Protein AF-F4XFY0-F1 (afdb_monomer_lite)

Sequence (70 aa):
MKRYREFMSRGECLLNALLSCIIPVLLILFCWLVWKDIPSPCQGLLILLLVLQLGSCAFHWYRYLAYDKK

Secondary structure (DSSP, 8-state):
-TTHHHH--HHHHHHHHHHHTHHHHHHHHHHHHHGGGS-HHHHHHHHHHHHHHHHHHHHHHHHHHTSS--

pLDDT: mean 87.35, std 11.13, range [50.38, 95.38]

Structure (mmCIF, N/CA/C/O backbone):
data_AF-F4XFY0-F1
#
_entry.id   AF-F4XFY0-F1
#
loop_
_atom_site.group_PDB
_atom_site.id
_atom_site.type_symbol
_atom_site.label_atom_id
_atom_site.label_alt_id
_atom_site.label_comp_id
_atom_site.label_asym_id
_atom_site.label_entity_id
_atom_site.label_seq_id
_atom_site.pdbx_PDB_ins_code
_atom_site.Cartn_x
_atom_site.Cartn_y
_atom_site.Cartn_z
_atom_site.occupancy
_atom_site.B_iso_or_equiv
_atom_site.auth_seq_id
_atom_site.auth_comp_id
_atom_site.auth_asym_id
_atom_site.auth_atom_id
_atom_site.pdbx_PDB_model_num
ATOM 1 N N . MET A 1 1 ? -1.976 6.134 22.110 1.00 55.19 1 MET A N 1
ATOM 2 C CA . MET A 1 1 ? -2.879 6.497 20.989 1.00 55.19 1 MET A CA 1
ATOM 3 C C . MET A 1 1 ? -4.275 6.932 21.477 1.00 55.19 1 MET A C 1
ATOM 5 O O . MET A 1 1 ? -5.269 6.375 21.028 1.00 55.19 1 MET A O 1
ATOM 9 N N . LYS A 1 2 ? -4.393 7.916 22.387 1.00 50.38 2 LYS A N 1
ATOM 10 C CA . LYS A 1 2 ? -5.714 8.306 22.934 1.00 50.38 2 LYS A CA 1
ATOM 11 C C . LYS A 1 2 ? -6.557 9.150 21.964 1.00 50.38 2 LYS A C 1
ATOM 13 O O . LYS A 1 2 ? -7.727 8.854 21.805 1.00 50.38 2 LYS A O 1
ATOM 18 N N . ARG A 1 3 ? -5.946 10.074 21.210 1.00 59.50 3 ARG A N 1
ATOM 19 C CA . ARG A 1 3 ? -6.668 10.913 20.230 1.00 59.50 3 ARG A CA 1
ATOM 20 C C . ARG A 1 3 ? -7.158 10.166 18.986 1.00 59.50 3 ARG A C 1
ATOM 22 O O . ARG A 1 3 ? -8.138 10.564 18.391 1.00 59.50 3 ARG A O 1
ATOM 29 N N . TYR A 1 4 ? -6.513 9.079 18.560 1.00 61.09 4 TYR A N 1
ATOM 30 C CA . TYR A 1 4 ? -6.850 8.471 17.262 1.00 61.09 4 TYR A CA 1
ATOM 31 C C . TYR A 1 4 ? -8.222 7.777 17.229 1.00 61.09 4 TYR A C 1
ATOM 33 O O . TYR A 1 4 ? -8.883 7.806 16.198 1.00 61.09 4 TYR A O 1
ATOM 41 N N . ARG A 1 5 ? -8.668 7.216 18.360 1.00 59.34 5 ARG A N 1
ATOM 42 C CA . ARG A 1 5 ? -10.002 6.601 18.489 1.00 59.34 5 ARG A CA 1
ATOM 43 C C . ARG A 1 5 ? -11.136 7.629 18.536 1.00 59.34 5 ARG A C 1
ATOM 45 O O . ARG A 1 5 ? -12.278 7.263 18.310 1.00 59.34 5 ARG A O 1
ATOM 52 N N . GLU A 1 6 ? -10.827 8.889 18.843 1.00 68.50 6 GLU A N 1
ATOM 53 C CA . GLU A 1 6 ? -11.812 9.979 18.882 1.00 68.50 6 GLU A CA 1
ATOM 54 C C . GLU A 1 6 ? -12.156 10.483 17.474 1.00 68.50 6 GLU A C 1
ATOM 56 O O . GLU A 1 6 ? -13.244 11.004 17.263 1.00 68.50 6 GLU A O 1
ATOM 61 N N . PHE A 1 7 ? -11.245 10.307 16.508 1.00 72.38 7 PHE A N 1
ATOM 62 C CA . PHE A 1 7 ? -11.411 10.796 15.135 1.00 72.38 7 PHE A CA 1
ATOM 63 C C . PHE A 1 7 ? -11.789 9.718 14.122 1.00 72.38 7 PHE A C 1
ATOM 65 O O . PHE A 1 7 ? -12.244 10.067 13.039 1.00 72.38 7 PHE A O 1
ATOM 72 N N . MET A 1 8 ? -11.544 8.437 14.411 1.00 76.31 8 MET A N 1
ATOM 73 C CA . MET A 1 8 ? -11.737 7.384 13.418 1.00 76.31 8 MET A CA 1
ATOM 74 C C . MET A 1 8 ? -12.131 6.065 14.067 1.00 76.31 8 MET A C 1
ATOM 76 O O . MET A 1 8 ? -11.470 5.602 14.996 1.00 76.31 8 MET A O 1
ATOM 80 N N . SER A 1 9 ? -13.199 5.461 13.556 1.00 85.31 9 SER A N 1
ATOM 81 C CA . SER A 1 9 ? -13.721 4.175 14.008 1.00 85.31 9 SER A CA 1
ATOM 82 C C . SER A 1 9 ? -12.789 3.014 13.643 1.00 85.31 9 SER A C 1
ATOM 84 O O . SER A 1 9 ? -11.946 3.096 12.744 1.00 85.31 9 SER A O 1
ATOM 86 N N . ARG A 1 10 ? -12.979 1.867 14.307 1.00 83.06 10 ARG A N 1
ATOM 87 C CA . ARG A 1 10 ? -12.246 0.633 13.984 1.00 83.06 10 ARG A CA 1
ATOM 88 C C . ARG A 1 10 ? -12.473 0.203 12.531 1.00 83.06 10 ARG A C 1
ATOM 90 O O . ARG A 1 10 ? -11.536 -0.261 11.884 1.00 83.06 10 ARG A O 1
ATOM 97 N N . GLY A 1 11 ? -13.700 0.373 12.032 1.00 86.25 11 GLY A N 1
ATOM 98 C CA . GLY A 1 11 ? -14.079 0.049 10.655 1.00 86.25 11 GLY A CA 1
ATOM 99 C C . GLY A 1 11 ? -13.366 0.932 9.634 1.00 86.25 11 GLY A C 1
ATOM 100 O O . GLY A 1 11 ? -12.792 0.416 8.682 1.00 86.25 11 GLY A O 1
ATOM 101 N N . GLU A 1 12 ? -13.303 2.241 9.871 1.00 87.31 12 GLU A N 1
ATOM 102 C CA . GLU A 1 12 ? -12.544 3.163 9.015 1.00 87.31 12 GLU A CA 1
ATOM 103 C C . GLU A 1 12 ? -11.039 2.878 9.065 1.00 87.31 12 GLU A C 1
ATOM 105 O O . GLU A 1 12 ? -10.358 2.955 8.047 1.00 87.31 12 GLU A O 1
ATOM 110 N N . CYS A 1 13 ? -10.508 2.479 10.225 1.00 88.94 13 CYS A N 1
ATOM 111 C CA . CYS A 1 13 ? -9.112 2.070 10.345 1.00 88.94 13 CYS A CA 1
ATOM 112 C C . CYS A 1 13 ? -8.810 0.795 9.535 1.00 88.94 13 CYS A C 1
ATOM 114 O O . CYS A 1 13 ? -7.793 0.745 8.842 1.00 88.94 13 CYS A O 1
ATOM 116 N N . LEU A 1 14 ? -9.713 -0.195 9.564 1.00 91.19 14 LEU A N 1
ATOM 117 C CA . LEU A 1 14 ? -9.626 -1.400 8.734 1.00 91.19 14 LEU A CA 1
ATOM 118 C C . LEU A 1 14 ? -9.716 -1.062 7.245 1.00 91.19 14 LEU A C 1
ATOM 120 O O . LEU A 1 14 ? -8.885 -1.519 6.465 1.00 91.19 14 LEU A O 1
ATOM 124 N N . LEU A 1 15 ? -10.692 -0.240 6.855 1.00 92.56 15 LEU A N 1
ATOM 125 C CA . LEU A 1 15 ? -10.864 0.187 5.470 1.00 92.56 15 LEU A CA 1
ATOM 126 C C . LEU A 1 15 ? -9.602 0.885 4.960 1.00 92.56 15 LEU A C 1
ATOM 128 O O . LEU A 1 15 ? -9.123 0.571 3.878 1.00 92.56 15 LEU A O 1
ATOM 132 N N . ASN A 1 16 ? -9.016 1.772 5.763 1.00 91.12 16 ASN A N 1
ATOM 133 C CA . ASN A 1 16 ? -7.800 2.480 5.386 1.00 91.12 16 ASN A CA 1
ATOM 134 C C . ASN A 1 16 ? -6.592 1.530 5.268 1.00 91.12 16 ASN A C 1
ATOM 136 O O . ASN A 1 16 ? -5.775 1.681 4.364 1.00 91.12 16 ASN A O 1
ATOM 140 N N . ALA A 1 17 ? -6.496 0.510 6.130 1.00 92.25 17 ALA A N 1
ATOM 141 C CA . ALA A 1 17 ? -5.482 -0.537 5.999 1.00 92.25 17 ALA A CA 1
ATOM 142 C C . ALA A 1 17 ? -5.666 -1.366 4.718 1.00 92.25 17 ALA A C 1
ATOM 144 O O . ALA A 1 17 ? -4.692 -1.604 4.007 1.00 92.25 17 ALA A O 1
ATOM 145 N N . LEU A 1 18 ? -6.900 -1.729 4.363 1.00 93.50 18 LEU A N 1
ATOM 146 C CA . LEU A 1 18 ? -7.197 -2.445 3.118 1.00 93.50 18 LEU A CA 1
ATOM 147 C C . LEU A 1 18 ? -6.889 -1.592 1.880 1.00 93.50 18 LEU A C 1
ATOM 149 O O . LEU A 1 18 ? -6.214 -2.057 0.963 1.00 93.50 18 LEU A O 1
ATOM 153 N N . LEU A 1 19 ? -7.325 -0.330 1.872 1.00 93.38 19 LEU A N 1
ATOM 154 C CA . LEU A 1 19 ? -7.056 0.609 0.780 1.00 93.38 19 LEU A CA 1
ATOM 155 C C . LEU A 1 19 ? -5.556 0.869 0.610 1.00 93.38 19 LEU A C 1
ATOM 157 O O . LEU A 1 19 ? -5.081 0.974 -0.522 1.00 93.38 19 LEU A O 1
ATOM 161 N N . SER A 1 20 ? -4.794 0.901 1.710 1.00 93.12 20 SER A N 1
ATOM 162 C CA . SER A 1 20 ? -3.341 1.087 1.649 1.00 93.12 20 SER A CA 1
ATOM 163 C C . SER A 1 20 ? -2.639 0.001 0.824 1.00 93.12 20 SER A C 1
ATOM 165 O O . SER A 1 20 ? -1.633 0.294 0.179 1.00 93.12 20 SER A O 1
ATOM 167 N N . CYS A 1 21 ? -3.212 -1.209 0.746 1.00 93.69 21 CYS A N 1
ATOM 168 C CA . CYS A 1 21 ? -2.666 -2.337 -0.010 1.00 93.69 21 CYS A CA 1
ATOM 169 C C . CYS A 1 21 ? -2.893 -2.255 -1.529 1.00 93.69 21 CYS A C 1
ATOM 171 O O . CYS A 1 21 ? -2.218 -2.967 -2.269 1.00 93.69 21 CYS A O 1
ATOM 173 N N . ILE A 1 22 ? -3.784 -1.391 -2.024 1.00 93.88 22 ILE A N 1
ATOM 174 C CA . ILE A 1 22 ? -4.088 -1.313 -3.464 1.00 93.88 22 ILE A CA 1
ATOM 175 C C . ILE A 1 22 ? -2.870 -0.819 -4.253 1.00 93.88 22 ILE A C 1
ATOM 177 O O . ILE A 1 22 ? -2.460 -1.439 -5.231 1.00 93.88 22 ILE A O 1
ATOM 181 N N . ILE A 1 23 ? -2.258 0.277 -3.802 1.00 90.12 23 ILE A N 1
ATOM 182 C CA . ILE A 1 23 ? -1.104 0.897 -4.466 1.00 90.12 23 ILE A CA 1
ATOM 183 C C . ILE A 1 23 ? 0.096 -0.061 -4.585 1.00 90.12 23 ILE A C 1
ATOM 185 O O . ILE A 1 23 ? 0.601 -0.212 -5.697 1.00 90.12 23 ILE A O 1
ATOM 189 N N . PRO A 1 24 ? 0.573 -0.736 -3.517 1.00 92.00 24 PRO A N 1
ATOM 190 C CA . PRO A 1 24 ? 1.701 -1.654 -3.650 1.00 92.00 24 PRO A CA 1
ATOM 191 C C . PRO A 1 24 ? 1.364 -2.863 -4.523 1.00 92.00 24 PRO A C 1
ATOM 193 O O . PRO A 1 24 ? 2.236 -3.317 -5.253 1.00 92.00 24 PRO A O 1
ATOM 196 N N . VAL A 1 25 ? 0.119 -3.357 -4.522 1.00 94.75 25 VAL A N 1
ATOM 197 C CA . VAL A 1 25 ? -0.298 -4.434 -5.437 1.00 94.75 25 VAL A CA 1
ATOM 198 C C . VAL A 1 25 ? -0.202 -3.978 -6.893 1.00 94.75 25 VAL A C 1
ATOM 200 O O . VAL A 1 25 ? 0.400 -4.676 -7.707 1.00 94.75 25 VAL A O 1
ATOM 203 N N . LEU A 1 26 ? -0.725 -2.793 -7.220 1.00 93.31 26 LEU A N 1
ATOM 204 C CA . LEU A 1 26 ? -0.611 -2.226 -8.567 1.00 93.31 26 LEU A CA 1
ATOM 205 C C . LEU A 1 26 ? 0.852 -2.000 -8.968 1.00 93.31 26 LEU A C 1
ATOM 207 O O . LEU A 1 26 ? 1.225 -2.296 -10.100 1.00 93.31 26 LEU A O 1
ATOM 211 N N . LEU A 1 27 ? 1.690 -1.530 -8.041 1.00 91.81 27 LEU A N 1
ATOM 212 C CA . LEU A 1 27 ? 3.116 -1.321 -8.285 1.00 91.81 27 LEU A CA 1
ATOM 213 C C . LEU A 1 27 ? 3.857 -2.644 -8.528 1.00 91.81 27 LEU A C 1
ATOM 215 O O . LEU A 1 27 ? 4.680 -2.718 -9.434 1.00 91.81 27 LEU A O 1
ATOM 219 N N . ILE A 1 28 ? 3.545 -3.702 -7.772 1.00 93.50 28 ILE A N 1
ATOM 220 C CA . ILE A 1 28 ? 4.106 -5.045 -7.984 1.00 93.50 28 ILE A CA 1
ATOM 221 C C . ILE A 1 28 ? 3.688 -5.592 -9.350 1.00 93.50 28 ILE A C 1
ATOM 223 O O . ILE A 1 28 ? 4.534 -6.112 -10.073 1.00 93.50 28 ILE A O 1
ATOM 227 N N . LEU A 1 29 ? 2.411 -5.452 -9.721 1.00 95.00 29 LEU A N 1
ATOM 228 C CA . LEU A 1 29 ? 1.911 -5.875 -11.032 1.00 95.00 29 LEU A CA 1
ATOM 229 C C . LEU A 1 29 ? 2.596 -5.108 -12.166 1.00 95.00 29 LEU A C 1
ATOM 231 O O . LEU A 1 29 ? 3.029 -5.718 -13.139 1.00 95.00 29 LEU A O 1
ATOM 235 N N . PHE A 1 30 ? 2.752 -3.790 -12.023 1.00 91.44 30 PHE A N 1
ATOM 236 C CA . PHE A 1 30 ? 3.497 -2.973 -12.977 1.00 91.44 30 PHE A CA 1
ATOM 237 C C . PHE A 1 30 ? 4.942 -3.462 -13.109 1.00 91.44 30 PHE A C 1
ATOM 239 O O . PHE A 1 30 ? 5.382 -3.773 -14.214 1.00 91.44 30 PHE A O 1
ATOM 246 N N . CYS A 1 31 ? 5.654 -3.614 -11.988 1.00 91.62 31 CYS A N 1
ATOM 247 C CA . CYS A 1 31 ? 7.014 -4.141 -11.987 1.00 91.62 31 CYS A CA 1
ATOM 248 C C . CYS A 1 31 ? 7.077 -5.511 -12.669 1.00 91.62 31 CYS A C 1
ATOM 250 O O . CYS A 1 31 ? 7.940 -5.700 -13.512 1.00 91.62 31 CYS A O 1
ATOM 252 N N . TRP A 1 32 ? 6.151 -6.434 -12.391 1.00 92.94 32 TRP A N 1
ATOM 253 C CA . TRP A 1 32 ? 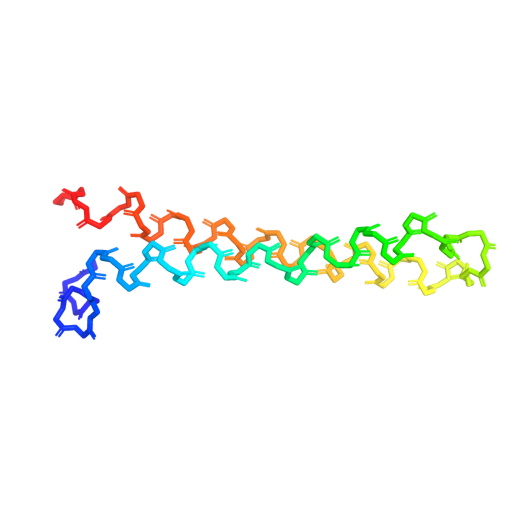6.108 -7.747 -13.045 1.00 92.94 32 TRP A CA 1
ATOM 254 C C . TRP A 1 32 ? 6.017 -7.628 -14.571 1.00 92.94 32 TRP A C 1
ATOM 256 O O . TRP A 1 32 ? 6.737 -8.326 -15.285 1.00 92.94 32 TRP A O 1
ATOM 266 N N . LEU A 1 33 ? 5.135 -6.761 -15.075 1.00 95.06 33 LEU A N 1
ATOM 267 C CA . LEU A 1 33 ? 4.839 -6.657 -16.505 1.00 95.06 33 LEU A CA 1
ATOM 268 C C . LEU A 1 33 ? 5.967 -6.015 -17.315 1.00 95.06 33 LEU A C 1
ATOM 270 O O . LEU A 1 33 ? 6.194 -6.430 -18.446 1.00 95.06 33 LEU A O 1
ATOM 274 N N . VAL A 1 34 ? 6.661 -5.024 -16.753 1.00 93.75 34 VAL A N 1
ATOM 275 C CA . VAL A 1 34 ? 7.614 -4.196 -17.513 1.00 93.75 34 VAL A CA 1
ATOM 276 C C . VAL A 1 34 ? 9.047 -4.226 -16.977 1.00 93.75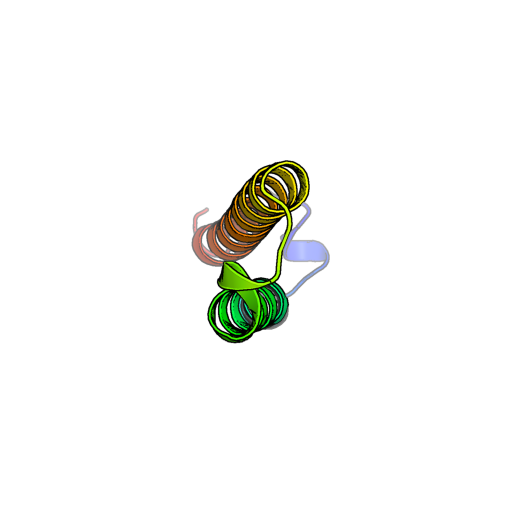 34 VAL A C 1
ATOM 278 O O . VAL A 1 34 ? 9.891 -3.513 -17.502 1.00 93.75 34 VAL A O 1
ATOM 281 N N . TRP A 1 35 ? 9.380 -5.058 -15.975 1.00 92.81 35 TRP A N 1
ATOM 282 C CA . TRP A 1 35 ? 10.700 -5.054 -15.307 1.00 92.81 35 TRP A CA 1
ATOM 283 C C . TRP A 1 35 ? 11.899 -5.007 -16.263 1.00 92.81 35 TRP A C 1
ATOM 285 O O . TRP A 1 35 ? 12.861 -4.274 -16.026 1.00 92.81 35 TRP A O 1
ATOM 295 N N . LYS A 1 36 ? 11.837 -5.806 -17.337 1.00 92.31 36 LYS A N 1
ATOM 296 C CA . LYS A 1 36 ? 12.917 -5.964 -18.321 1.00 92.31 36 LYS A CA 1
ATOM 297 C C . LYS A 1 36 ? 13.151 -4.709 -19.161 1.00 92.31 36 LYS A C 1
ATOM 299 O O . LYS A 1 36 ? 14.270 -4.509 -19.619 1.00 92.31 36 LYS A O 1
ATOM 304 N N . ASP A 1 37 ? 12.129 -3.875 -19.315 1.00 93.62 37 ASP A N 1
ATOM 305 C CA . ASP A 1 37 ? 12.169 -2.648 -20.112 1.00 93.62 37 ASP A CA 1
ATOM 306 C C . ASP A 1 37 ? 12.572 -1.425 -19.270 1.00 93.62 37 ASP A C 1
ATOM 308 O O . ASP A 1 37 ? 12.786 -0.334 -19.799 1.00 93.62 37 ASP A O 1
ATOM 312 N N . ILE A 1 38 ? 12.691 -1.590 -17.947 1.00 89.44 38 ILE A N 1
ATOM 313 C CA . ILE A 1 38 ? 13.022 -0.505 -17.024 1.00 89.44 38 ILE A CA 1
ATOM 314 C C . ILE A 1 38 ? 14.547 -0.377 -16.893 1.00 89.44 38 ILE A C 1
ATOM 316 O O . ILE A 1 38 ? 15.210 -1.343 -16.507 1.00 89.44 38 ILE A O 1
ATOM 320 N N . P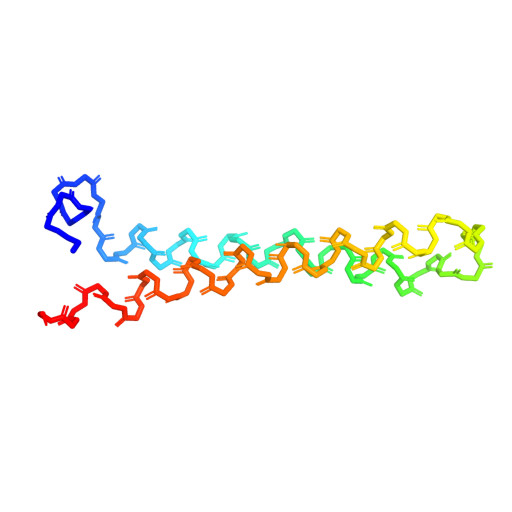RO A 1 39 ? 15.125 0.820 -17.118 1.00 94.31 39 PRO A N 1
ATOM 321 C CA . PRO A 1 39 ? 16.544 1.068 -16.882 1.00 94.31 39 PRO A CA 1
ATOM 322 C C . PRO A 1 39 ? 16.955 0.753 -15.437 1.00 94.31 39 PRO A C 1
ATOM 324 O O . PRO A 1 39 ? 16.236 1.082 -14.494 1.00 94.31 39 PRO A O 1
ATOM 327 N N . SER A 1 40 ? 18.151 0.190 -15.238 1.00 91.06 40 SER A N 1
ATOM 328 C CA . SER A 1 40 ? 18.651 -0.201 -13.905 1.00 91.06 40 SER A CA 1
ATOM 329 C C . SER A 1 40 ? 18.570 0.908 -12.829 1.00 91.06 40 SER A C 1
ATOM 331 O O . SER A 1 40 ? 18.121 0.611 -11.719 1.00 91.06 40 SER A O 1
ATOM 333 N N . PRO A 1 41 ? 18.874 2.195 -13.114 1.00 89.25 41 PRO A N 1
ATOM 334 C CA . PRO A 1 41 ? 18.691 3.264 -12.125 1.00 89.25 41 PRO A CA 1
ATOM 335 C C . PRO A 1 41 ? 17.226 3.437 -11.686 1.00 89.25 41 PRO A C 1
ATOM 337 O O . PRO A 1 41 ? 16.941 3.692 -10.516 1.00 89.25 41 PRO A O 1
ATOM 340 N N . CYS A 1 42 ? 16.283 3.252 -12.612 1.00 92.00 42 CYS A N 1
ATOM 341 C CA . CYS A 1 42 ? 14.849 3.333 -12.347 1.00 92.00 42 CYS A CA 1
ATOM 342 C C . CYS A 1 42 ? 14.340 2.113 -11.564 1.00 92.00 42 CYS A C 1
ATOM 344 O O . CYS A 1 42 ? 13.451 2.259 -10.729 1.00 92.00 42 CYS A O 1
ATOM 346 N N . GLN A 1 43 ? 14.930 0.929 -11.767 1.00 92.31 43 GLN A N 1
ATOM 347 C CA . GLN A 1 43 ? 14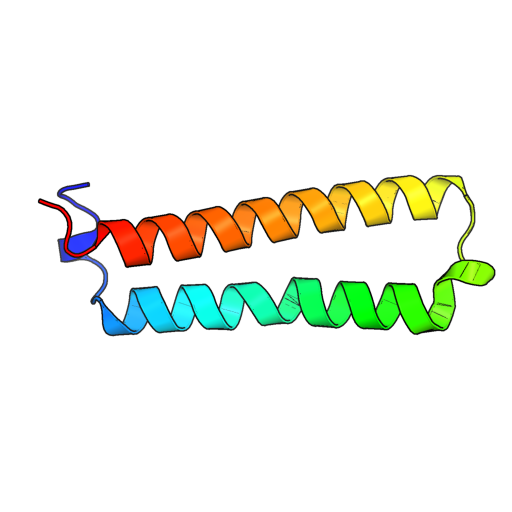.620 -0.271 -10.979 1.00 92.31 43 GLN A CA 1
ATOM 348 C C . GLN A 1 43 ? 14.936 -0.065 -9.491 1.00 92.31 43 GLN A C 1
ATOM 350 O O . GLN A 1 43 ? 14.118 -0.400 -8.636 1.00 92.31 43 GLN A O 1
ATOM 355 N N . GLY A 1 44 ? 16.087 0.544 -9.174 1.00 92.25 44 GLY A N 1
ATOM 356 C CA . GLY A 1 44 ? 16.455 0.873 -7.792 1.00 92.25 44 GLY A CA 1
ATOM 357 C C . GLY A 1 44 ? 15.456 1.825 -7.126 1.00 92.25 44 GLY A C 1
ATOM 358 O O . GLY A 1 44 ? 15.022 1.584 -5.998 1.00 92.25 44 GLY A O 1
ATOM 359 N N . LEU A 1 45 ? 15.024 2.863 -7.851 1.00 92.62 45 LEU A N 1
ATOM 360 C CA . LEU A 1 45 ? 13.993 3.793 -7.381 1.00 92.62 45 LEU A CA 1
ATOM 361 C C . LEU A 1 45 ? 12.654 3.081 -7.127 1.00 92.62 45 LEU A C 1
ATOM 363 O O . LEU A 1 45 ? 12.016 3.320 -6.105 1.00 92.62 45 LEU A O 1
ATOM 367 N N . LEU A 1 46 ? 12.236 2.182 -8.023 1.00 93.00 46 LEU A N 1
ATOM 368 C CA . LEU A 1 46 ? 10.992 1.422 -7.870 1.00 93.00 46 LEU A CA 1
ATOM 369 C C . LEU A 1 46 ? 11.019 0.490 -6.662 1.00 93.00 46 LEU A C 1
ATOM 371 O O . LEU A 1 46 ? 10.025 0.405 -5.943 1.00 93.00 46 LEU A O 1
ATOM 375 N N . ILE A 1 47 ? 12.151 -0.168 -6.400 1.00 92.44 47 ILE A N 1
ATOM 376 C CA . ILE A 1 47 ? 12.326 -0.988 -5.195 1.00 92.44 47 ILE A CA 1
ATOM 377 C C . ILE A 1 47 ? 12.191 -0.117 -3.942 1.00 92.44 47 ILE A C 1
ATOM 379 O O . ILE 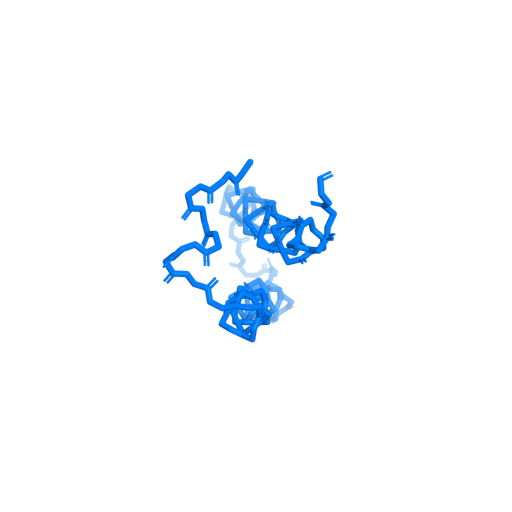A 1 47 ? 11.467 -0.486 -3.019 1.00 92.44 47 ILE A O 1
ATOM 383 N N . LEU A 1 48 ? 12.836 1.055 -3.913 1.00 93.94 48 LEU A N 1
ATOM 384 C CA . LEU A 1 48 ? 12.732 1.979 -2.783 1.00 93.94 48 LEU A CA 1
ATOM 385 C C . LEU A 1 48 ? 11.282 2.435 -2.554 1.00 93.94 48 LEU A C 1
ATOM 387 O O . LEU A 1 48 ? 10.800 2.405 -1.421 1.00 93.94 48 LEU A O 1
ATOM 391 N N . LEU A 1 49 ? 10.572 2.804 -3.624 1.00 93.62 49 LEU A N 1
ATOM 392 C CA . LEU A 1 49 ? 9.155 3.172 -3.561 1.00 93.62 49 LEU A CA 1
ATOM 393 C C . LEU A 1 49 ? 8.294 2.018 -3.043 1.00 93.62 49 LEU A C 1
ATOM 395 O O . LEU A 1 49 ? 7.428 2.233 -2.196 1.00 93.62 49 LEU A O 1
ATOM 399 N N . LEU A 1 50 ? 8.560 0.789 -3.491 1.00 93.81 50 LEU A N 1
ATOM 400 C CA . LEU A 1 50 ? 7.850 -0.394 -3.021 1.00 93.81 50 LEU A CA 1
ATOM 401 C C . LEU A 1 50 ? 8.072 -0.622 -1.520 1.00 93.81 50 LEU A C 1
ATOM 403 O O . LEU A 1 50 ? 7.108 -0.848 -0.791 1.00 93.81 50 LEU A O 1
ATOM 407 N N . VAL A 1 51 ? 9.311 -0.502 -1.035 1.00 95.38 51 VAL A N 1
ATOM 408 C CA . VAL A 1 51 ? 9.637 -0.625 0.396 1.00 95.38 51 VAL A CA 1
ATOM 409 C C . VAL A 1 51 ? 8.912 0.439 1.223 1.00 95.38 51 VAL A C 1
ATOM 411 O O . VAL A 1 51 ? 8.308 0.109 2.245 1.00 95.38 51 VAL A O 1
ATOM 414 N N . LEU A 1 52 ? 8.914 1.699 0.777 1.00 95.12 52 LEU A N 1
ATOM 415 C CA . LEU A 1 52 ? 8.198 2.784 1.457 1.00 95.12 52 LEU A CA 1
ATOM 416 C C . LEU A 1 52 ? 6.686 2.525 1.503 1.00 95.12 52 LEU A C 1
ATOM 418 O O . LEU A 1 52 ? 6.053 2.716 2.544 1.00 95.12 52 LEU A O 1
ATOM 422 N N . GLN A 1 53 ? 6.109 2.032 0.406 1.00 94.38 53 GLN A N 1
ATOM 423 C CA . GLN A 1 53 ? 4.684 1.723 0.328 1.00 94.38 53 GLN A CA 1
ATOM 424 C C . GLN A 1 53 ? 4.298 0.546 1.236 1.00 94.38 53 GLN A C 1
ATOM 426 O O . GLN A 1 53 ? 3.273 0.601 1.920 1.00 94.38 53 GLN A O 1
ATOM 431 N N . LEU A 1 54 ? 5.133 -0.496 1.295 1.00 93.69 54 LEU A N 1
ATOM 432 C CA . LEU A 1 54 ? 4.958 -1.621 2.216 1.00 93.69 54 LEU A CA 1
ATOM 433 C C . LEU A 1 54 ? 5.083 -1.174 3.678 1.00 93.69 54 LEU A C 1
ATOM 435 O O . LEU A 1 54 ? 4.277 -1.590 4.509 1.00 93.69 54 LEU A O 1
ATOM 439 N N . GLY A 1 55 ? 6.029 -0.282 3.987 1.00 93.94 55 GLY A N 1
ATOM 440 C CA . GLY A 1 55 ? 6.159 0.333 5.310 1.00 93.94 55 GLY A CA 1
ATOM 441 C C . GLY A 1 55 ? 4.918 1.138 5.707 1.00 93.94 55 GLY A C 1
ATOM 442 O O . GLY A 1 55 ? 4.423 1.005 6.827 1.00 93.94 55 GLY A O 1
ATOM 443 N N . SER A 1 56 ? 4.356 1.907 4.770 1.00 93.06 56 SER A N 1
ATOM 444 C CA . SER A 1 56 ? 3.087 2.617 4.967 1.00 93.06 56 SER A CA 1
ATOM 445 C C . SER A 1 56 ? 1.933 1.646 5.248 1.00 93.06 56 SER A C 1
ATOM 447 O O . SER A 1 56 ? 1.215 1.805 6.237 1.00 93.06 56 SER A O 1
ATOM 449 N N . CYS A 1 57 ? 1.802 0.572 4.461 1.00 94.31 57 CYS A N 1
ATOM 450 C CA . CYS A 1 57 ? 0.800 -0.472 4.707 1.00 94.31 57 CYS A CA 1
ATOM 451 C C . CYS A 1 57 ? 0.953 -1.088 6.095 1.00 94.31 57 CYS A C 1
ATOM 453 O O . CYS A 1 57 ? -0.017 -1.181 6.847 1.00 94.31 57 CYS A O 1
ATOM 455 N N . ALA A 1 58 ? 2.177 -1.477 6.458 1.00 93.88 58 ALA A N 1
ATOM 456 C CA . ALA A 1 58 ? 2.476 -2.045 7.764 1.00 93.88 58 ALA A CA 1
ATOM 457 C C . ALA A 1 58 ? 2.081 -1.085 8.895 1.00 93.88 58 ALA A C 1
ATOM 459 O O . ALA A 1 58 ? 1.524 -1.519 9.902 1.00 93.88 58 ALA A O 1
ATOM 460 N N . PHE A 1 59 ? 2.285 0.222 8.713 1.00 92.81 59 PHE A N 1
ATOM 461 C CA . PHE A 1 59 ? 1.844 1.233 9.667 1.00 92.81 59 PHE A CA 1
ATOM 462 C C . PHE A 1 59 ? 0.314 1.308 9.788 1.00 92.81 59 PHE A C 1
ATOM 464 O O . PHE A 1 59 ? -0.207 1.344 10.905 1.00 92.81 59 PHE A O 1
ATOM 471 N N . HIS A 1 60 ? -0.432 1.281 8.679 1.00 92.25 60 HIS A N 1
ATOM 472 C CA . HIS A 1 60 ? -1.900 1.244 8.724 1.00 92.25 60 HIS A CA 1
ATOM 473 C C . HIS A 1 60 ? -2.429 -0.022 9.415 1.00 92.25 60 HIS A C 1
ATOM 475 O O . HIS A 1 60 ? -3.30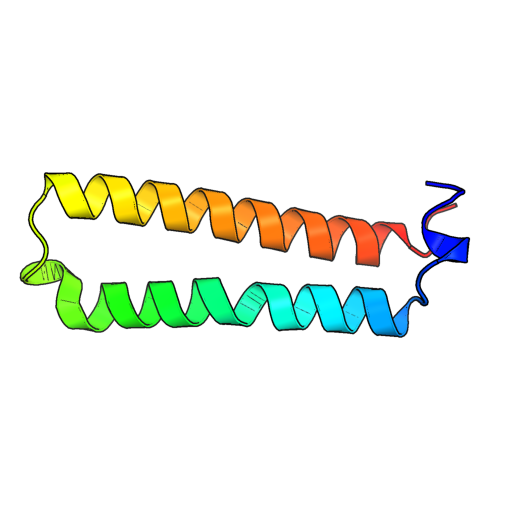6 0.066 10.279 1.00 92.25 60 HIS A O 1
ATOM 481 N N . TRP A 1 61 ? -1.843 -1.181 9.114 1.00 92.19 61 TRP A N 1
ATOM 482 C CA . TRP A 1 61 ? -2.167 -2.442 9.782 1.00 92.19 61 TRP A CA 1
ATOM 483 C C . TRP A 1 61 ? -1.815 -2.425 11.268 1.00 92.19 61 TRP A C 1
ATOM 485 O O . TRP A 1 61 ? -2.621 -2.852 12.091 1.00 92.19 61 TRP A O 1
ATOM 495 N N . TYR A 1 62 ? -0.659 -1.873 11.638 1.00 91.06 62 TYR A N 1
ATOM 496 C CA . TYR A 1 62 ? -0.270 -1.697 13.035 1.00 91.06 62 TYR A CA 1
ATOM 497 C C . TYR A 1 62 ? -1.302 -0.865 13.803 1.00 91.06 62 TYR A C 1
ATOM 499 O O . TYR A 1 62 ? -1.704 -1.247 14.901 1.00 91.06 62 TYR A O 1
ATOM 507 N N . ARG A 1 63 ? -1.791 0.236 13.219 1.00 87.62 63 ARG A N 1
ATOM 508 C CA . ARG A 1 63 ? -2.829 1.075 13.842 1.00 87.62 63 ARG A CA 1
ATOM 509 C C . ARG A 1 63 ? -4.139 0.328 14.041 1.00 87.62 63 ARG A C 1
ATOM 511 O O . ARG A 1 63 ? -4.736 0.470 15.103 1.00 87.62 63 ARG A O 1
ATOM 518 N N . TYR A 1 64 ? -4.554 -0.473 13.061 1.00 89.19 64 TYR A N 1
ATOM 519 C CA . TYR A 1 64 ? -5.742 -1.315 13.181 1.00 89.19 64 TYR A CA 1
ATOM 520 C C . TYR A 1 64 ? -5.571 -2.381 14.274 1.00 89.19 64 TYR A C 1
ATOM 522 O O . TYR A 1 64 ? -6.424 -2.520 15.148 1.00 89.19 64 TYR A O 1
ATOM 530 N N . LEU A 1 65 ? -4.439 -3.090 14.292 1.00 88.69 65 LEU A N 1
ATOM 531 C CA . LEU A 1 65 ? -4.154 -4.132 15.285 1.00 88.69 65 LEU A CA 1
ATOM 532 C C . LEU A 1 65 ? -4.000 -3.576 16.705 1.00 88.69 65 LEU A C 1
ATOM 534 O O . LEU A 1 65 ? -4.353 -4.238 17.681 1.00 88.69 65 LEU A O 1
ATOM 538 N N . ALA A 1 66 ? -3.479 -2.359 16.834 1.00 87.81 66 ALA A N 1
ATOM 539 C CA . ALA A 1 66 ? -3.355 -1.656 18.102 1.00 87.81 66 ALA A CA 1
ATOM 540 C C . ALA A 1 66 ? -4.615 -0.843 18.467 1.00 87.81 66 ALA A C 1
ATOM 542 O O . ALA A 1 66 ? -4.622 -0.179 19.503 1.00 87.81 66 ALA A O 1
ATOM 543 N N . TYR A 1 67 ? -5.683 -0.900 17.659 1.00 80.94 67 TYR A N 1
ATOM 544 C CA . TYR A 1 67 ? -6.925 -0.168 17.917 1.00 80.94 67 TYR A CA 1
ATOM 545 C C . TYR A 1 67 ? -7.606 -0.643 19.207 1.00 80.94 67 TYR A C 1
ATOM 547 O O . TYR A 1 67 ? -8.027 0.185 20.008 1.00 80.94 67 TYR A O 1
ATOM 555 N N . ASP A 1 68 ? -7.650 -1.958 19.447 1.00 72.25 68 ASP A N 1
ATOM 556 C CA . ASP A 1 68 ? -8.258 -2.549 20.653 1.00 72.25 68 ASP A CA 1
ATOM 557 C C . ASP A 1 68 ? -7.250 -2.890 21.754 1.00 72.25 68 ASP A C 1
ATOM 559 O O . ASP A 1 68 ? -7.641 -3.195 22.883 1.00 72.25 68 ASP A O 1
ATOM 563 N N . LYS A 1 69 ? -5.947 -2.775 21.478 1.00 68.94 69 LYS A N 1
ATOM 564 C CA . LYS A 1 69 ? -4.931 -2.882 22.527 1.00 68.94 69 LYS A CA 1
ATOM 565 C C . LYS A 1 69 ? -4.988 -1.601 23.369 1.00 68.94 69 LYS A C 1
ATOM 567 O O . LYS A 1 69 ? -4.777 -0.498 22.858 1.00 68.94 69 LYS A O 1
ATOM 572 N N . LYS A 1 70 ? -5.436 -1.738 24.620 1.00 54.44 70 LYS A N 1
ATOM 573 C CA . LYS A 1 70 ? -5.448 -0.657 25.619 1.00 54.44 70 LYS A CA 1
ATOM 574 C C . LYS A 1 70 ? -4.029 -0.191 25.913 1.00 54.44 70 LYS A C 1
ATOM 576 O O . LYS A 1 70 ? -3.160 -1.072 26.069 1.00 54.44 70 LYS A O 1
#

Radius of gyration: 15.71 Å; chains: 1; bounding box: 33×19×46 Å

Foldseek 3Di:
DVVPVVPDPLVRLVVVLVVLVPVLVVLVVVCVVCVVVDPPVVNVVSVVVSVVSVVVSVVSVVCSVCVPVD